Protein AF-A0A511Z708-F1 (afdb_monomer)

Radius of gyration: 21.02 Å; Cα contacts (8 Å, |Δi|>4): 10; chains: 1; bounding box: 50×13×55 Å

Structure (mmCIF, N/CA/C/O backbone):
data_AF-A0A511Z708-F1
#
_entry.id   AF-A0A511Z708-F1
#
loop_
_atom_site.group_PDB
_atom_site.id
_atom_site.type_symbol
_atom_site.label_atom_id
_atom_site.label_alt_id
_atom_site.label_comp_id
_atom_site.label_asym_id
_atom_site.label_entity_id
_atom_site.label_seq_id
_atom_site.pdbx_PDB_ins_code
_atom_site.Cartn_x
_atom_site.Cartn_y
_atom_site.Cartn_z
_atom_site.occupancy
_atom_site.B_iso_or_equiv
_atom_site.auth_seq_id
_atom_site.auth_comp_id
_atom_site.auth_asym_id
_atom_site.auth_atom_id
_atom_site.pdbx_PDB_model_num
ATOM 1 N N . MET A 1 1 ? -35.842 -5.295 28.347 1.00 39.81 1 MET A N 1
ATOM 2 C CA . MET A 1 1 ? -34.548 -4.783 27.851 1.00 39.81 1 MET A CA 1
ATOM 3 C C . MET A 1 1 ? -33.863 -4.101 29.025 1.00 39.81 1 MET A C 1
ATOM 5 O O . MET A 1 1 ? -34.195 -2.962 29.337 1.00 39.81 1 MET A O 1
ATOM 9 N N . ASN A 1 2 ? -33.048 -4.851 29.772 1.00 48.84 2 ASN A N 1
ATOM 10 C CA . ASN A 1 2 ? -32.307 -4.301 30.905 1.00 48.84 2 ASN A CA 1
ATOM 11 C C . ASN A 1 2 ? -31.268 -3.332 30.347 1.00 48.84 2 ASN A C 1
ATOM 13 O O . ASN A 1 2 ? -30.415 -3.728 29.560 1.00 48.84 2 ASN A O 1
ATOM 17 N N . LYS A 1 3 ? -31.386 -2.055 30.711 1.00 56.56 3 LYS A N 1
ATOM 18 C CA . LYS A 1 3 ? -30.361 -1.042 30.461 1.00 56.56 3 LYS A CA 1
ATOM 19 C C . LYS A 1 3 ? -29.220 -1.289 31.443 1.00 56.56 3 LYS A C 1
ATOM 21 O O . LYS A 1 3 ? -29.074 -0.563 32.424 1.00 56.56 3 LYS A O 1
ATOM 26 N N . GLU A 1 4 ? -28.464 -2.356 31.221 1.00 62.94 4 GLU A N 1
ATOM 27 C CA . GLU A 1 4 ? -27.113 -2.425 31.763 1.00 62.94 4 GLU A CA 1
ATOM 28 C C . GLU A 1 4 ? -26.368 -1.218 31.188 1.00 62.94 4 GLU A C 1
ATOM 30 O O . GLU A 1 4 ? -26.465 -0.917 29.997 1.00 62.94 4 GLU A O 1
ATOM 35 N N . LYS A 1 5 ? -25.776 -0.412 32.071 1.00 75.81 5 LYS A N 1
ATOM 36 C CA . LYS A 1 5 ? -25.046 0.788 31.673 1.00 75.81 5 LYS A CA 1
ATOM 37 C C . LYS A 1 5 ? -23.803 0.313 30.925 1.00 75.81 5 LYS A C 1
ATOM 39 O O . LYS A 1 5 ? -22.840 -0.061 31.585 1.00 75.81 5 LYS A O 1
ATOM 44 N N . GLU A 1 6 ? -23.860 0.301 29.592 1.00 81.19 6 GLU A N 1
ATOM 45 C CA . GLU A 1 6 ? -22.685 0.078 28.740 1.00 81.19 6 GLU A CA 1
ATOM 46 C C . GLU A 1 6 ? -21.535 0.947 29.259 1.00 81.19 6 GLU A C 1
ATOM 48 O O . GLU A 1 6 ? -21.724 2.128 29.591 1.00 81.19 6 GLU A O 1
ATOM 53 N N . SER A 1 7 ? -20.343 0.365 29.354 1.00 90.06 7 SER A N 1
ATOM 54 C CA . SER A 1 7 ? -19.154 1.151 29.642 1.00 90.06 7 SER A CA 1
ATOM 55 C C . SER A 1 7 ? -18.926 2.169 28.510 1.00 90.06 7 SER A C 1
ATOM 57 O O . SER A 1 7 ? -19.350 1.954 27.369 1.00 90.06 7 SER A O 1
ATOM 59 N N . PRO A 1 8 ? -18.240 3.293 28.772 1.00 88.88 8 PRO A N 1
ATOM 60 C CA . PRO A 1 8 ? -17.913 4.255 27.722 1.00 88.88 8 PRO A CA 1
ATOM 61 C C . PRO A 1 8 ? -17.160 3.640 26.530 1.00 88.88 8 PRO A C 1
ATOM 63 O O . PRO A 1 8 ? -17.257 4.154 25.417 1.00 88.88 8 PRO A O 1
ATOM 66 N N . GLU A 1 9 ? -16.411 2.558 26.750 1.00 88.94 9 GLU A N 1
ATOM 67 C CA . GLU A 1 9 ? -15.696 1.826 25.701 1.00 88.94 9 GLU A CA 1
ATOM 68 C C . GLU A 1 9 ? -16.649 0.971 24.860 1.00 88.94 9 GLU A C 1
ATOM 70 O O . GLU A 1 9 ? -16.613 1.046 23.632 1.00 88.94 9 GLU A O 1
ATOM 75 N N . GLU A 1 10 ? -17.559 0.243 25.510 1.00 90.50 10 GLU A N 1
ATOM 76 C CA . GLU A 1 10 ? -18.591 -0.562 24.843 1.00 90.50 10 GLU A CA 1
ATOM 77 C C . GLU A 1 10 ? -19.521 0.307 23.993 1.00 90.50 10 GLU A C 1
ATOM 79 O O . GLU A 1 10 ? -19.825 -0.037 22.852 1.00 90.50 10 GLU A O 1
ATOM 84 N N . LEU A 1 11 ? -19.902 1.482 24.506 1.00 91.06 11 LEU A N 1
ATOM 85 C CA . LEU A 1 11 ? -20.718 2.445 23.770 1.00 91.06 11 LEU A CA 1
ATOM 86 C C . LEU A 1 11 ? -20.009 2.940 22.499 1.00 91.06 11 LEU A C 1
ATOM 88 O O . LEU A 1 11 ? -20.635 3.049 21.444 1.00 91.06 11 LEU A O 1
ATOM 92 N N . ARG A 1 12 ? -18.707 3.246 22.581 1.00 90.81 12 ARG A N 1
ATOM 93 C CA . A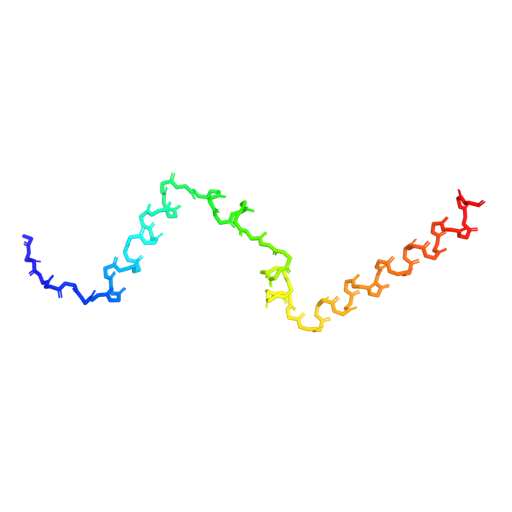RG A 1 12 ? -17.918 3.700 21.422 1.00 90.81 12 ARG A CA 1
ATOM 94 C C . ARG A 1 12 ? -17.799 2.614 20.370 1.00 90.81 12 ARG A C 1
ATOM 96 O O . ARG A 1 12 ? -17.982 2.900 19.189 1.00 90.81 12 ARG A O 1
ATOM 103 N N . GLU A 1 13 ? -17.511 1.391 20.797 1.00 88.81 13 GLU A N 1
ATOM 104 C CA . GLU A 1 13 ? -17.391 0.275 19.869 1.00 88.81 13 GLU A CA 1
ATOM 105 C C . GLU A 1 13 ? -18.744 -0.036 19.222 1.00 88.81 13 GLU A C 1
ATOM 107 O O . GLU A 1 13 ? -18.809 -0.187 18.005 1.00 88.81 13 GLU A O 1
ATOM 112 N N . ARG A 1 14 ? -19.854 -0.008 19.974 1.00 91.94 14 ARG A N 1
ATOM 113 C CA . ARG A 1 14 ? -21.199 -0.179 19.401 1.00 91.94 14 ARG A CA 1
ATOM 114 C C . ARG A 1 14 ? -21.513 0.874 18.340 1.00 91.94 14 ARG A C 1
ATOM 116 O O . ARG A 1 14 ? -21.977 0.511 17.262 1.00 91.94 14 ARG A O 1
ATOM 123 N N . LEU A 1 15 ? -21.228 2.149 18.609 1.00 90.00 15 LEU A N 1
ATOM 124 C CA . LEU A 1 15 ? -21.432 3.231 17.639 1.00 90.00 15 LEU A CA 1
ATOM 125 C C . LEU A 1 15 ? -20.557 3.060 16.388 1.00 90.00 15 LEU A C 1
ATOM 127 O O . LEU A 1 15 ? -21.054 3.227 15.277 1.00 90.00 15 LEU A O 1
ATOM 131 N N . ARG A 1 16 ? -19.289 2.654 16.546 1.00 86.19 16 ARG A N 1
ATOM 132 C CA . ARG A 1 16 ? -18.395 2.330 15.421 1.00 86.19 16 ARG A CA 1
ATOM 133 C C . ARG A 1 16 ? -18.941 1.172 14.580 1.00 86.19 16 ARG A C 1
ATOM 135 O O . ARG A 1 16 ? -18.914 1.223 13.355 1.00 86.19 16 ARG A O 1
ATOM 142 N N . GLN A 1 17 ? -19.465 0.130 15.223 1.00 87.81 17 GLN A N 1
ATOM 143 C CA . GLN A 1 17 ? -20.074 -1.014 14.539 1.00 87.81 17 GLN A CA 1
ATOM 144 C C . GLN A 1 17 ? -21.383 -0.633 13.828 1.00 87.81 17 GLN A C 1
ATOM 146 O O . GLN A 1 17 ? -21.656 -1.131 12.737 1.00 87.81 17 GLN A O 1
ATOM 151 N N . GLU A 1 18 ? -22.200 0.245 14.415 1.00 88.75 18 GLU A N 1
ATOM 15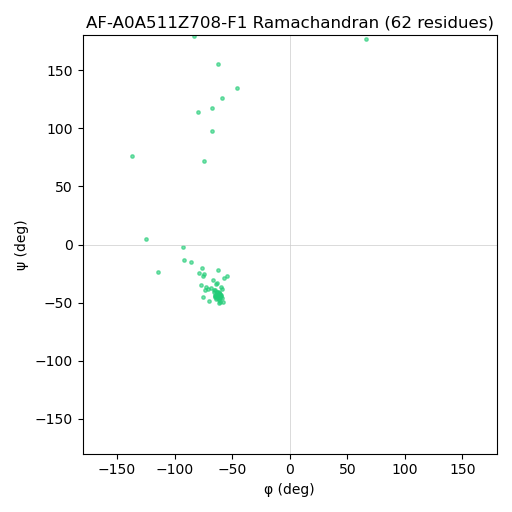2 C CA . GLU A 1 18 ? -23.404 0.796 13.776 1.00 88.75 18 GLU A CA 1
ATOM 153 C C . GLU A 1 18 ? -23.052 1.668 12.555 1.00 88.75 18 GLU A C 1
ATOM 155 O O . GLU A 1 18 ? -23.698 1.534 11.513 1.00 88.75 18 GLU A O 1
ATOM 160 N N . GLU A 1 19 ? -21.982 2.472 12.626 1.00 84.00 19 GLU A N 1
ATOM 161 C CA . GLU A 1 19 ? -21.450 3.245 11.492 1.00 84.00 19 GLU A CA 1
ATOM 162 C C . GLU A 1 19 ? -20.986 2.330 10.348 1.00 84.00 19 GLU A C 1
ATOM 164 O O . GLU A 1 19 ? -21.384 2.522 9.199 1.00 84.00 19 GLU A O 1
ATOM 169 N N . LEU A 1 20 ? -20.209 1.285 10.657 1.00 81.75 20 LEU A N 1
ATOM 170 C CA . LEU A 1 20 ? -19.723 0.323 9.661 1.00 81.75 20 LEU A CA 1
ATOM 171 C C . LEU A 1 20 ? -20.863 -0.449 8.977 1.00 81.75 20 LEU A C 1
ATOM 173 O O . LEU A 1 20 ? -20.767 -0.762 7.791 1.00 81.75 20 LEU A O 1
ATOM 177 N N . LYS A 1 21 ? -21.959 -0.736 9.693 1.00 83.94 21 LYS A N 1
ATOM 178 C CA . LYS A 1 21 ? -23.156 -1.380 9.118 1.00 83.94 21 LYS A CA 1
ATOM 179 C C . LYS A 1 21 ? -23.928 -0.449 8.183 1.00 83.94 21 LYS A C 1
ATOM 181 O O . LYS A 1 21 ? -24.448 -0.914 7.172 1.00 83.94 21 LYS A O 1
ATOM 186 N N . GLY A 1 22 ? -24.026 0.839 8.523 1.00 83.44 22 GLY A N 1
ATOM 187 C CA . GLY A 1 22 ? -24.712 1.849 7.708 1.00 83.44 22 GLY A CA 1
ATOM 188 C C . GLY A 1 22 ? -23.883 2.351 6.524 1.00 83.44 22 GLY A C 1
ATOM 189 O O . GLY A 1 22 ? -24.446 2.794 5.526 1.00 83.44 22 GLY A O 1
ATOM 190 N N . ASN A 1 23 ? -22.556 2.252 6.616 1.00 77.44 23 ASN A N 1
ATOM 191 C CA . ASN A 1 23 ? -21.617 2.677 5.588 1.00 77.44 23 ASN A CA 1
ATOM 192 C C . ASN A 1 23 ? -20.492 1.636 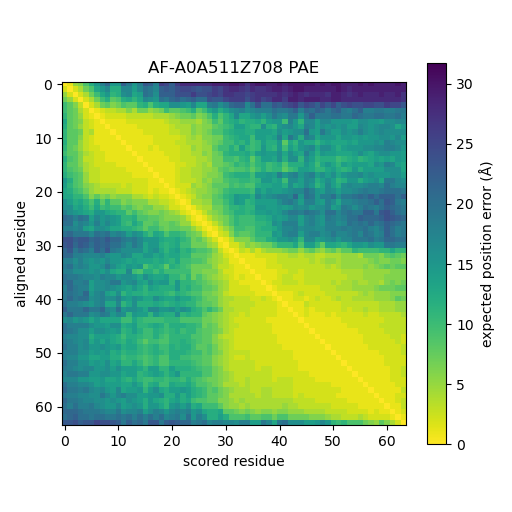5.406 1.00 77.44 23 ASN A C 1
ATOM 194 O O . ASN A 1 23 ? -19.358 1.862 5.837 1.00 77.44 23 ASN A O 1
ATOM 198 N N . PRO A 1 24 ? -20.770 0.501 4.735 1.00 68.50 24 PRO A N 1
ATOM 199 C CA . PRO A 1 24 ? -19.796 -0.581 4.556 1.00 68.50 24 PRO A CA 1
ATOM 200 C C . PRO A 1 24 ? -18.555 -0.155 3.754 1.00 68.50 24 PRO A C 1
ATOM 202 O O . PRO A 1 24 ? -17.493 -0.758 3.889 1.00 68.50 24 PRO A O 1
ATOM 205 N N . ALA A 1 25 ? -18.663 0.910 2.951 1.00 67.69 25 A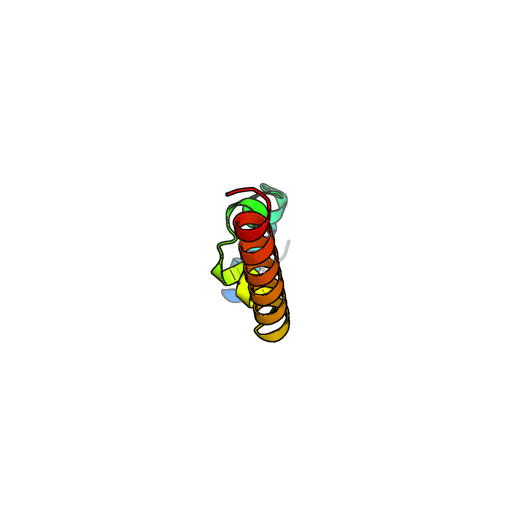LA A N 1
ATOM 206 C CA . ALA A 1 25 ? -17.545 1.513 2.227 1.00 67.69 25 ALA A CA 1
ATOM 207 C C . ALA A 1 25 ? -16.855 2.661 2.996 1.00 67.69 25 ALA A C 1
ATOM 209 O O . ALA A 1 25 ? -15.857 3.199 2.520 1.00 67.69 25 ALA A O 1
ATOM 210 N N . GLY A 1 26 ? -17.335 3.032 4.189 1.00 64.06 26 GLY A N 1
ATOM 211 C CA . GLY A 1 26 ? -16.791 4.140 4.984 1.00 64.06 26 GLY A CA 1
ATOM 212 C C . GLY A 1 26 ? -15.323 3.957 5.359 1.00 64.06 26 GLY A C 1
ATOM 213 O O . GLY A 1 26 ? -14.543 4.902 5.289 1.00 64.06 26 GLY A O 1
ATOM 214 N N . GLY A 1 27 ? -14.914 2.717 5.641 1.00 62.84 27 GLY A N 1
ATOM 215 C CA . GLY A 1 27 ? -13.507 2.371 5.866 1.00 62.84 27 GLY A CA 1
ATOM 216 C C . GLY A 1 27 ? -12.662 2.293 4.588 1.00 62.84 27 GLY A C 1
ATOM 217 O O . GLY A 1 27 ? -11.446 2.423 4.657 1.00 62.84 27 GLY A O 1
ATOM 218 N N . VAL A 1 28 ? -13.284 2.119 3.415 1.00 63.47 28 VAL A N 1
ATOM 219 C CA . VAL A 1 28 ? -12.580 1.992 2.124 1.00 63.47 28 VAL A CA 1
ATOM 220 C C . VAL A 1 28 ? -12.103 3.355 1.617 1.00 63.47 28 VAL A C 1
ATOM 222 O O . VAL A 1 28 ? -11.027 3.451 1.035 1.00 63.47 28 VAL A O 1
ATOM 225 N N . HIS A 1 29 ? -12.869 4.419 1.873 1.00 61.19 29 HIS A N 1
ATOM 226 C CA . HIS A 1 29 ? -12.469 5.794 1.548 1.00 61.19 29 HIS A CA 1
ATOM 227 C C . HIS A 1 29 ? -11.733 6.520 2.686 1.00 61.19 29 HIS A C 1
ATOM 229 O O . HIS A 1 29 ? -11.130 7.561 2.436 1.00 61.19 29 HIS A O 1
ATOM 235 N N . GLY A 1 30 ? -11.762 5.989 3.915 1.00 62.38 30 GLY A N 1
ATOM 236 C CA . GLY A 1 30 ? -11.098 6.585 5.081 1.00 62.38 30 GLY A CA 1
ATOM 237 C C . GLY A 1 30 ? -9.621 6.210 5.258 1.00 62.38 30 GLY A C 1
ATOM 238 O O . GLY A 1 30 ? -8.920 6.871 6.022 1.00 62.38 30 GLY A O 1
ATOM 239 N N . GLY A 1 31 ? -9.141 5.172 4.565 1.00 69.81 31 GLY A N 1
ATOM 240 C CA . GLY A 1 31 ? -7.771 4.675 4.701 1.00 69.81 31 GLY A CA 1
ATOM 241 C C . GLY A 1 31 ? -6.752 5.509 3.924 1.00 69.81 31 GLY A C 1
ATOM 242 O O . GLY A 1 31 ? -6.766 5.543 2.694 1.00 69.81 31 GLY A O 1
ATOM 243 N N . GLY A 1 32 ? -5.846 6.175 4.642 1.00 79.69 32 GLY A N 1
ATOM 244 C CA . GLY A 1 32 ? -4.720 6.913 4.061 1.00 79.69 32 GLY A CA 1
ATOM 245 C C . GLY A 1 32 ? -3.516 6.024 3.730 1.00 79.69 32 GLY A C 1
ATOM 246 O O . GLY A 1 32 ? -3.491 4.827 4.019 1.00 79.69 32 GLY A O 1
ATOM 247 N N . LEU A 1 33 ? -2.449 6.624 3.191 1.00 82.38 33 LEU A N 1
ATOM 248 C CA . LEU A 1 33 ? -1.168 5.926 2.989 1.00 82.38 33 LEU A CA 1
ATOM 249 C C . LEU A 1 33 ? -0.618 5.345 4.303 1.00 82.38 33 LEU A C 1
ATOM 251 O O . LEU A 1 33 ? 0.051 4.318 4.293 1.00 82.38 33 LEU A O 1
ATOM 255 N N . GLN A 1 34 ? -0.936 5.977 5.434 1.00 85.44 34 GLN A N 1
ATOM 256 C CA . GLN A 1 34 ? -0.590 5.522 6.777 1.00 85.44 34 GLN A CA 1
ATOM 257 C C . GLN A 1 34 ? -1.239 4.175 7.119 1.00 85.44 34 GLN A C 1
ATOM 259 O O . GLN A 1 34 ? -0.560 3.317 7.677 1.00 85.44 34 GLN A O 1
ATOM 264 N N . ASP A 1 35 ? -2.500 3.958 6.737 1.00 85.94 35 ASP A N 1
ATOM 265 C CA . ASP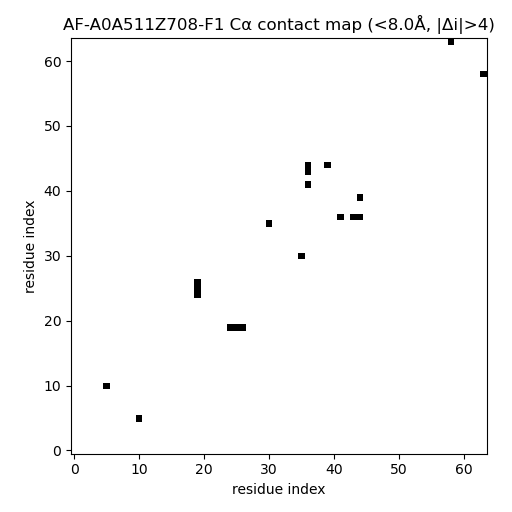 A 1 35 ? -3.201 2.687 6.966 1.00 85.94 35 ASP A CA 1
ATOM 266 C C . ASP A 1 35 ? -2.671 1.588 6.046 1.00 85.94 35 ASP A C 1
ATOM 268 O O . ASP A 1 35 ? -2.512 0.444 6.469 1.00 85.94 35 ASP A O 1
ATOM 272 N N . LEU A 1 36 ? -2.314 1.944 4.808 1.00 86.88 36 LEU A N 1
ATOM 273 C CA . LEU A 1 36 ? -1.657 1.025 3.882 1.00 86.88 36 LEU A CA 1
ATOM 274 C C . LEU A 1 36 ? -0.299 0.564 4.435 1.00 86.88 36 LEU A C 1
ATOM 276 O O . LEU A 1 36 ? -0.040 -0.637 4.511 1.00 86.88 36 LEU A O 1
ATOM 280 N N . VAL A 1 37 ? 0.549 1.503 4.868 1.00 90.38 37 VAL A N 1
ATOM 281 C CA . VAL A 1 37 ? 1.865 1.202 5.461 1.00 90.38 37 VAL A CA 1
ATOM 282 C C . VAL A 1 37 ? 1.719 0.445 6.785 1.00 90.38 37 VAL A C 1
ATOM 284 O O . VAL A 1 37 ? 2.478 -0.490 7.043 1.00 90.38 37 VAL A O 1
ATOM 287 N N . GLY A 1 38 ? 0.731 0.807 7.607 1.00 89.69 38 GLY A N 1
ATOM 288 C CA . GLY A 1 38 ? 0.420 0.136 8.869 1.00 89.69 38 GLY A CA 1
ATOM 289 C C . GLY A 1 38 ? -0.049 -1.308 8.675 1.00 89.69 38 GLY A C 1
ATOM 290 O O . GLY A 1 38 ? 0.436 -2.200 9.367 1.00 89.69 38 GLY A O 1
ATOM 291 N N . GLY A 1 39 ? -0.929 -1.555 7.700 1.00 88.06 39 GLY A N 1
ATOM 292 C CA . GLY A 1 39 ? -1.465 -2.882 7.387 1.00 88.06 39 GLY A CA 1
ATOM 293 C C . GLY A 1 39 ? -0.466 -3.813 6.691 1.00 88.06 39 GLY A C 1
ATOM 294 O O . GLY A 1 39 ? -0.406 -4.998 7.011 1.00 88.06 39 GLY A O 1
ATOM 295 N N . LEU A 1 40 ? 0.357 -3.291 5.772 1.00 91.56 40 LEU A N 1
ATOM 296 C CA . LEU A 1 40 ? 1.442 -4.051 5.122 1.00 91.56 40 LEU A CA 1
ATOM 297 C C . LEU A 1 40 ? 2.646 -4.274 6.047 1.00 91.56 40 LEU A C 1
ATOM 299 O O . LEU A 1 40 ? 3.442 -5.197 5.839 1.00 91.56 40 LEU A O 1
ATOM 303 N N . GLY A 1 41 ? 2.816 -3.396 7.035 1.00 93.75 41 GLY A N 1
ATOM 304 C CA . GLY A 1 41 ? 4.000 -3.325 7.874 1.00 93.75 41 GLY A CA 1
ATOM 305 C C . GLY A 1 41 ? 5.252 -2.900 7.101 1.00 93.75 41 GLY A C 1
ATOM 306 O O . GLY A 1 41 ? 5.267 -2.725 5.877 1.00 93.75 41 GLY A O 1
ATOM 307 N N . TRP A 1 42 ? 6.360 -2.755 7.830 1.00 93.62 42 TRP A N 1
ATOM 308 C CA . TRP A 1 42 ? 7.612 -2.244 7.262 1.00 93.62 42 TRP A CA 1
ATOM 309 C C . TRP A 1 42 ? 8.204 -3.160 6.176 1.00 93.62 42 TRP A C 1
ATOM 311 O O . TRP A 1 42 ? 8.773 -2.672 5.201 1.00 93.62 42 TRP A O 1
ATOM 321 N N . LYS A 1 43 ? 8.035 -4.486 6.305 1.00 94.12 43 LYS A N 1
ATOM 322 C CA . LYS A 1 43 ? 8.536 -5.465 5.326 1.00 94.12 43 LYS A CA 1
ATOM 323 C C . LYS A 1 43 ? 7.764 -5.397 4.009 1.00 94.12 43 LYS A C 1
ATOM 325 O O . LYS A 1 43 ? 8.381 -5.318 2.952 1.00 94.12 43 LYS A O 1
ATOM 330 N N . GLY A 1 44 ? 6.429 -5.404 4.074 1.00 95.50 44 GLY A N 1
ATOM 331 C CA . GLY A 1 44 ? 5.576 -5.332 2.886 1.00 95.50 44 GLY A CA 1
ATOM 332 C C . GLY A 1 44 ? 5.730 -3.998 2.162 1.00 95.50 44 GLY A C 1
ATOM 333 O 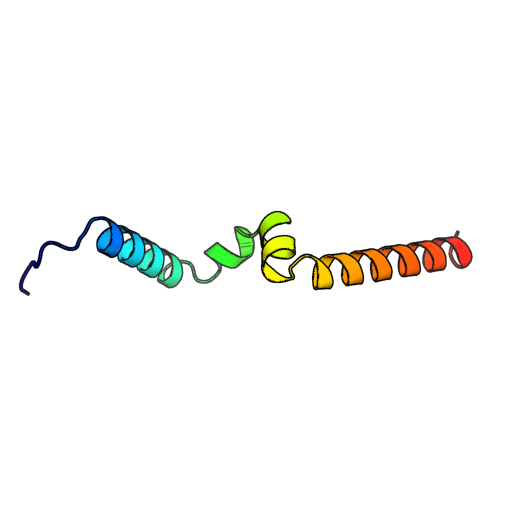O . GLY A 1 44 ? 5.918 -3.965 0.948 1.00 95.50 44 GLY A O 1
ATOM 334 N N . THR A 1 45 ? 5.765 -2.905 2.924 1.00 96.25 45 THR A N 1
ATOM 335 C CA . THR A 1 45 ? 5.988 -1.560 2.379 1.00 96.25 45 THR A CA 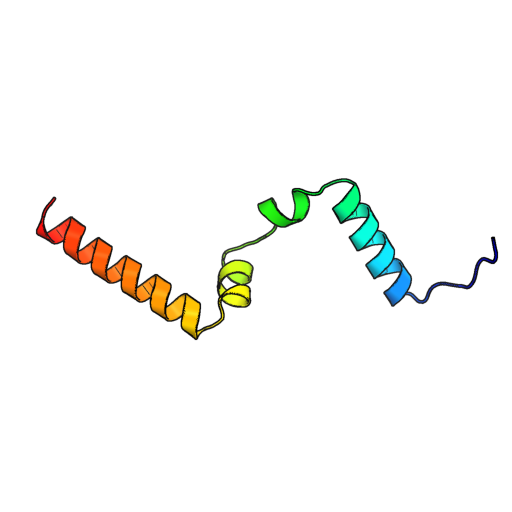1
ATOM 336 C C . THR A 1 45 ? 7.355 -1.450 1.696 1.00 96.25 45 THR A C 1
ATOM 338 O O . THR A 1 45 ? 7.445 -0.921 0.590 1.00 96.25 45 THR A O 1
ATOM 341 N N . GLY A 1 46 ? 8.415 -2.007 2.294 1.00 96.56 46 GLY A N 1
ATOM 342 C CA . GLY A 1 46 ? 9.752 -2.018 1.691 1.00 96.56 46 GLY A CA 1
ATOM 343 C C . GLY A 1 46 ? 9.811 -2.768 0.356 1.00 96.56 46 GLY A C 1
ATOM 344 O O . GLY A 1 46 ? 10.403 -2.273 -0.602 1.00 96.56 46 GLY A O 1
ATOM 345 N N . ILE A 1 47 ? 9.148 -3.926 0.259 1.00 97.69 47 ILE A N 1
ATOM 346 C CA . ILE A 1 47 ? 9.058 -4.696 -0.994 1.00 97.69 47 ILE A CA 1
ATOM 347 C C . ILE A 1 47 ? 8.293 -3.906 -2.062 1.00 97.69 47 ILE A C 1
ATOM 349 O O . ILE A 1 47 ? 8.734 -3.836 -3.208 1.00 97.69 47 ILE A O 1
ATOM 353 N N . LEU A 1 48 ? 7.175 -3.279 -1.692 1.00 96.44 48 LEU A N 1
ATOM 354 C CA . LEU A 1 48 ? 6.368 -2.481 -2.613 1.00 96.44 48 LEU A CA 1
ATOM 355 C C . LEU A 1 48 ? 7.163 -1.301 -3.191 1.00 96.44 48 LEU A C 1
ATOM 357 O O . LEU A 1 48 ? 7.137 -1.079 -4.401 1.00 96.44 48 LEU A O 1
ATOM 361 N N . ILE A 1 49 ? 7.930 -0.596 -2.354 1.00 96.69 49 ILE A N 1
ATOM 362 C CA . ILE A 1 49 ? 8.818 0.488 -2.802 1.00 96.69 49 ILE A CA 1
ATOM 363 C C . ILE A 1 49 ? 9.878 -0.041 -3.774 1.00 96.69 49 ILE A C 1
ATOM 365 O O . ILE A 1 49 ? 10.116 0.573 -4.813 1.00 96.69 49 ILE A O 1
ATOM 369 N N . LEU A 1 50 ? 10.493 -1.190 -3.474 1.00 98.12 50 LEU A N 1
ATOM 370 C CA . LEU A 1 50 ? 11.506 -1.787 -4.345 1.00 98.12 50 LEU A CA 1
ATOM 371 C C . LEU A 1 50 ? 10.942 -2.104 -5.739 1.00 98.12 50 LEU A C 1
ATOM 373 O O . LEU A 1 50 ? 11.580 -1.792 -6.742 1.00 98.12 50 LEU A O 1
ATOM 377 N N . ILE A 1 51 ? 9.732 -2.665 -5.806 1.00 98.31 51 ILE A N 1
ATOM 378 C CA . ILE A 1 51 ? 9.045 -2.956 -7.073 1.00 98.31 51 ILE A CA 1
ATOM 379 C C . ILE A 1 51 ? 8.793 -1.670 -7.866 1.00 98.31 51 ILE A C 1
ATOM 381 O O . ILE A 1 51 ? 9.078 -1.631 -9.063 1.00 98.31 51 ILE A O 1
ATOM 385 N N . LEU A 1 52 ? 8.302 -0.611 -7.213 1.00 97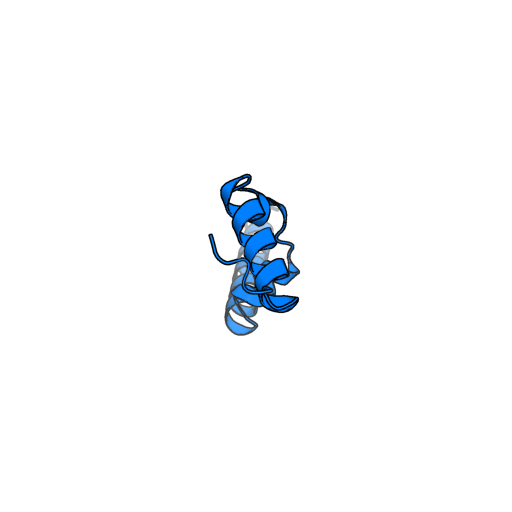.69 52 LEU A N 1
ATOM 386 C CA . LEU A 1 52 ? 8.048 0.674 -7.870 1.00 97.69 52 LEU A CA 1
ATOM 387 C C . LEU A 1 52 ? 9.330 1.291 -8.438 1.00 97.69 52 LEU A C 1
ATOM 389 O O . LEU A 1 52 ? 9.322 1.780 -9.568 1.00 97.69 52 LEU A O 1
ATOM 393 N N . LEU A 1 53 ? 10.439 1.229 -7.696 1.00 98.25 53 LEU A N 1
ATOM 394 C CA . LEU A 1 53 ? 11.735 1.720 -8.167 1.00 98.25 53 LEU A CA 1
ATOM 395 C C . LEU A 1 53 ? 12.224 0.938 -9.387 1.00 98.25 53 LEU A C 1
ATOM 397 O O . LEU A 1 53 ? 12.624 1.543 -10.379 1.00 98.25 53 LEU A O 1
ATOM 401 N N . ILE A 1 54 ? 12.140 -0.393 -9.344 1.00 98.31 54 ILE A N 1
ATOM 402 C CA . ILE A 1 54 ? 12.524 -1.252 -10.469 1.00 98.31 54 ILE A CA 1
ATOM 403 C C . ILE A 1 54 ? 11.672 -0.926 -11.702 1.00 98.31 54 ILE A C 1
ATOM 405 O O . ILE A 1 54 ? 12.221 -0.668 -12.771 1.00 98.31 54 ILE A O 1
ATOM 409 N N . ALA A 1 55 ? 10.346 -0.869 -11.554 1.00 97.69 55 ALA A N 1
ATOM 410 C CA . ALA A 1 55 ? 9.430 -0.524 -12.640 1.00 97.69 55 ALA A CA 1
ATOM 411 C C . ALA A 1 55 ? 9.724 0.866 -13.229 1.00 97.69 55 ALA A C 1
ATOM 413 O O . ALA A 1 55 ? 9.685 1.041 -14.444 1.00 97.69 55 ALA A O 1
ATOM 414 N N . THR A 1 56 ? 10.076 1.832 -12.377 1.00 97.62 56 THR A N 1
ATOM 415 C CA . THR A 1 56 ? 10.454 3.187 -12.799 1.00 97.62 56 THR A CA 1
ATOM 416 C C . THR A 1 56 ? 11.731 3.169 -13.637 1.00 97.62 56 THR A C 1
ATOM 418 O O . THR A 1 56 ? 11.761 3.754 -14.716 1.00 97.62 56 THR A O 1
ATOM 421 N N . VAL A 1 57 ? 12.769 2.451 -13.192 1.00 97.94 57 VAL A N 1
ATOM 422 C CA . VAL A 1 57 ? 14.019 2.292 -13.957 1.00 97.94 57 VAL A CA 1
ATOM 423 C C . VAL A 1 57 ? 13.748 1.638 -15.311 1.00 97.94 57 VAL A C 1
ATOM 425 O O . VAL A 1 57 ? 14.241 2.122 -16.326 1.00 97.94 57 VAL A O 1
ATOM 428 N N . PHE A 1 58 ? 12.927 0.584 -15.347 1.00 97.94 58 PHE A N 1
ATOM 429 C CA . PHE A 1 58 ? 12.520 -0.051 -16.601 1.00 97.94 58 PHE A CA 1
ATOM 430 C C . PHE A 1 58 ? 11.776 0.919 -17.523 1.00 97.94 58 PHE A C 1
ATOM 432 O O . PHE A 1 58 ? 12.097 1.001 -18.703 1.00 97.94 58 PHE A O 1
ATOM 439 N N . TYR A 1 59 ? 10.821 1.691 -17.006 1.00 97.75 59 TYR A N 1
ATOM 440 C CA . TYR A 1 59 ? 10.101 2.670 -17.816 1.00 97.75 59 TYR A CA 1
ATOM 441 C C . TYR A 1 59 ? 11.057 3.680 -18.465 1.00 97.75 59 TYR A C 1
ATOM 443 O O . TYR A 1 59 ? 11.022 3.863 -19.679 1.00 97.75 59 TYR A O 1
ATOM 451 N N . PHE A 1 60 ? 11.967 4.266 -17.683 1.00 97.12 60 PHE A N 1
ATOM 452 C CA . PHE A 1 60 ? 12.941 5.224 -18.207 1.00 97.12 60 PHE A CA 1
ATOM 453 C C . PHE A 1 60 ? 13.959 4.609 -19.169 1.00 97.12 60 PHE A C 1
ATOM 455 O O . PHE A 1 60 ? 14.422 5.303 -20.062 1.00 97.12 60 PHE A O 1
ATOM 462 N N . ALA A 1 61 ? 14.320 3.336 -19.002 1.00 96.38 61 ALA A N 1
ATOM 463 C CA . ALA A 1 61 ? 15.282 2.676 -19.882 1.00 96.38 61 ALA A CA 1
ATOM 464 C C . ALA A 1 61 ? 14.700 2.303 -21.256 1.00 96.38 61 ALA A C 1
ATOM 466 O O . ALA A 1 61 ? 15.456 2.180 -22.217 1.00 96.38 61 ALA A O 1
ATOM 467 N N . PHE A 1 62 ? 13.385 2.071 -21.343 1.00 96.25 62 PHE A N 1
ATOM 468 C CA . PHE A 1 62 ? 12.742 1.533 -22.548 1.00 96.25 62 PHE A CA 1
ATOM 469 C C . PHE A 1 62 ? 11.777 2.503 -23.244 1.00 96.25 62 PHE A C 1
ATOM 471 O O . PHE A 1 62 ? 11.520 2.330 -24.434 1.00 96.25 62 PHE A O 1
ATOM 478 N N . PHE A 1 63 ? 11.225 3.494 -22.538 1.00 93.38 63 PHE A N 1
ATOM 479 C CA . PHE A 1 63 ? 10.147 4.357 -23.045 1.00 93.38 63 PHE A CA 1
ATOM 480 C C . PHE A 1 63 ? 10.457 5.859 -22.987 1.00 93.38 63 PHE A C 1
ATOM 482 O O . PHE A 1 63 ? 9.584 6.666 -23.311 1.00 93.38 63 PHE A O 1
ATOM 489 N N . ASN A 1 64 ? 11.674 6.238 -22.597 1.00 75.25 64 ASN A N 1
ATOM 490 C CA . ASN A 1 64 ? 12.164 7.616 -22.572 1.00 75.25 64 ASN A CA 1
ATOM 491 C C . ASN A 1 64 ? 13.503 7.714 -23.304 1.00 75.25 64 ASN A C 1
ATOM 493 O O . ASN A 1 64 ? 13.736 8.762 -23.941 1.00 75.25 64 ASN A O 1
#

Solvent-accessible surface area (backbone atoms only — not comparable to full-atom values): 3864 Å² total; per-residue (Å²): 133,83,82,69,81,66,49,77,65,56,50,49,51,50,51,52,52,52,48,43,71,77,34,76,58,55,66,71,76,65,59,49,73,66,49,53,41,62,74,48,31,75,68,48,43,51,54,53,52,52,52,53,52,53,53,50,53,51,46,56,74,75,75,108

Mean predicted aligned error: 10.23 Å

Secondary structure (DSSP, 8-state):
-------HHHHHHHHHHHHHHH-TTHHHHH--HHHHHHHHHHHH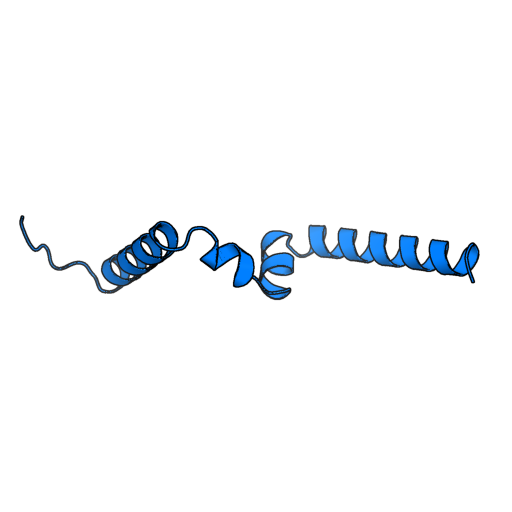HHHHHHHHHHHHHHHHHHH-

InterPro domains:
  IPR045946 Protein of unknown function DUF6366 [PF19893] (1-62)

Foldseek 3Di:
DDCPPQDPVRVVVVVVVVVCVVCVCPVVVVDDVVNVCVVCDPVNVVVVVVVVVVVVVVCVVPPD

Sequence (64 aa):
MNKEKESPEELRERLRQEELKGNPAGGVHGGGLQDLVGGLGWKGTGILILILLIATVFYFAFFN

pLDDT: mean 85.13, std 13.57, range [39.81, 98.31]

Organism: NCBI:txid582850